Protein AF-A0A2V2DHW9-F1 (afdb_monomer_lite)

Sequence (54 aa):
STIFCSQFMPEGWHERLGGSALADSILDRIIPSAYTMRIDGDVSMRQRKRMIKN

Secondary structure (DSSP, 8-state):
------SS-GGGHHHHTTSSHHHHHHHHHHGGGPPP-----SS-HHHHHHHHT-

Foldseek 3Di:
DDDDDDPDDLVCQCVVVVVDVVSVVVCVVDPPPDDDDDDDDPDDPVVVVVVVVD

pLDDT: mean 92.14, std 6.95, range [52.97, 97.38]

Radius of gyration: 15.6 Å; chains: 1; bounding box: 40×28×28 Å

Structure (mmCIF, N/CA/C/O backbone):
data_AF-A0A2V2DHW9-F1
#
_entry.id   AF-A0A2V2DHW9-F1
#
loop_
_atom_site.group_PDB
_atom_site.id
_atom_site.type_symbol
_atom_site.label_atom_id
_atom_site.label_alt_id
_atom_site.label_comp_id
_atom_site.label_asym_id
_atom_site.label_entity_id
_atom_site.label_seq_id
_atom_site.pdbx_PDB_ins_code
_atom_site.Cartn_x
_atom_site.Cartn_y
_atom_site.Cartn_z
_atom_site.occupancy
_atom_site.B_iso_or_equiv
_atom_site.auth_seq_id
_atom_site.auth_comp_id
_atom_site.auth_asym_id
_atom_site.auth_atom_id
_atom_site.pdbx_PDB_model_num
ATOM 1 N N . SER A 1 1 ? 8.974 -4.913 17.113 1.00 81.00 1 SER A N 1
ATOM 2 C CA . SE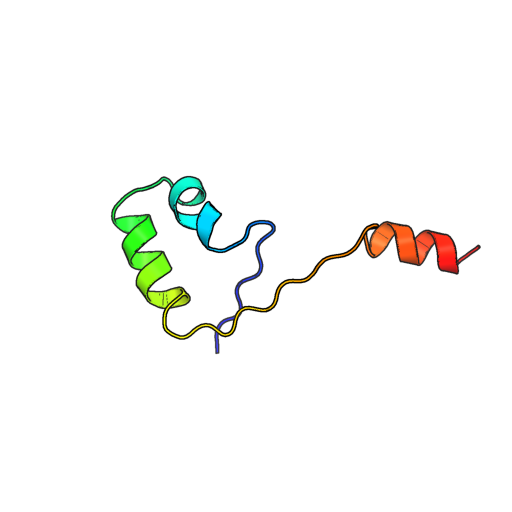R A 1 1 ? 7.842 -5.125 16.190 1.00 81.00 1 SER A CA 1
ATOM 3 C C . SER A 1 1 ? 7.613 -3.871 15.372 1.00 81.00 1 SER A C 1
ATOM 5 O O . SER A 1 1 ? 7.746 -2.789 15.934 1.00 81.00 1 SER A O 1
ATOM 7 N N . THR A 1 2 ? 7.288 -4.008 14.085 1.00 92.88 2 THR A N 1
ATOM 8 C CA . THR A 1 2 ? 7.088 -2.887 13.146 1.00 92.88 2 THR A CA 1
ATOM 9 C C . THR A 1 2 ? 5.660 -2.936 12.610 1.00 92.88 2 THR A C 1
ATOM 11 O O . THR A 1 2 ? 5.204 -4.007 12.222 1.00 92.88 2 THR A O 1
ATOM 14 N N . ILE A 1 3 ? 4.949 -1.803 12.610 1.00 93.56 3 ILE A N 1
ATOM 15 C CA . ILE A 1 3 ? 3.560 -1.707 12.135 1.00 93.56 3 ILE A CA 1
ATOM 16 C C . ILE A 1 3 ? 3.532 -0.861 10.864 1.00 93.56 3 ILE A C 1
ATOM 18 O O . ILE A 1 3 ? 4.048 0.255 10.854 1.00 93.56 3 ILE A O 1
ATOM 22 N N . PHE A 1 4 ? 2.890 -1.384 9.819 1.00 92.88 4 PHE A N 1
ATOM 23 C CA . PHE A 1 4 ? 2.628 -0.667 8.575 1.00 92.88 4 PHE A CA 1
ATOM 24 C C . PHE A 1 4 ? 1.134 -0.376 8.447 1.00 92.88 4 PHE A C 1
ATOM 26 O O . PHE A 1 4 ? 0.306 -1.270 8.604 1.00 92.88 4 PHE A O 1
ATOM 33 N N . CYS A 1 5 ? 0.803 0.875 8.130 1.00 94.06 5 CYS A N 1
ATOM 34 C CA . CYS A 1 5 ? -0.558 1.317 7.852 1.00 94.06 5 CYS A CA 1
ATOM 35 C C . CYS A 1 5 ? -0.600 1.878 6.432 1.00 94.06 5 CYS A C 1
ATOM 37 O O . CYS A 1 5 ? 0.197 2.751 6.090 1.00 94.06 5 CYS A O 1
ATOM 39 N N . SER A 1 6 ? -1.530 1.398 5.614 1.00 92.62 6 SER A N 1
ATOM 40 C CA . SER A 1 6 ? -1.693 1.844 4.233 1.00 92.62 6 SER A CA 1
ATOM 41 C C . SER A 1 6 ? -3.170 1.947 3.883 1.00 92.62 6 SER A C 1
ATOM 43 O O . SER A 1 6 ? -3.995 1.200 4.405 1.00 92.62 6 SER A O 1
ATOM 45 N N . GLN A 1 7 ? -3.484 2.863 2.968 1.00 91.62 7 GLN A N 1
ATOM 46 C CA . GLN A 1 7 ? -4.807 2.958 2.345 1.00 91.62 7 GLN A CA 1
ATOM 47 C C . GLN A 1 7 ? -5.001 1.902 1.247 1.00 91.62 7 GLN A C 1
ATOM 49 O O . GLN A 1 7 ? -6.104 1.753 0.730 1.00 91.62 7 GLN A O 1
ATOM 54 N N . PHE A 1 8 ? -3.934 1.189 0.883 1.00 90.75 8 PHE A N 1
ATOM 55 C CA . PHE A 1 8 ? -3.934 0.133 -0.119 1.00 90.75 8 PHE A CA 1
ATOM 56 C C . PHE A 1 8 ? -3.607 -1.203 0.532 1.00 90.75 8 PHE A C 1
ATOM 58 O O . PHE A 1 8 ? -2.813 -1.267 1.475 1.00 90.75 8 PHE A O 1
ATOM 65 N N . MET A 1 9 ? -4.174 -2.271 -0.016 1.00 91.62 9 MET A N 1
ATOM 66 C CA . MET A 1 9 ? -3.774 -3.628 0.339 1.00 91.62 9 MET A CA 1
ATOM 67 C C . MET A 1 9 ? -2.382 -3.950 -0.244 1.00 91.62 9 MET A C 1
ATOM 69 O O . MET A 1 9 ? -1.957 -3.258 -1.181 1.00 91.62 9 MET A O 1
ATOM 73 N N . PRO A 1 10 ? -1.658 -4.948 0.304 1.00 91.12 10 PRO A N 1
ATOM 74 C CA . PRO A 1 10 ? -0.303 -5.301 -0.131 1.00 91.12 10 PRO A CA 1
ATOM 75 C C . PRO A 1 10 ? -0.156 -5.518 -1.643 1.00 91.12 10 PRO A C 1
ATOM 77 O O . PRO A 1 10 ? 0.883 -5.186 -2.208 1.00 91.12 10 PRO A O 1
ATOM 80 N N . GLU A 1 11 ? -1.207 -5.983 -2.320 1.00 91.19 11 GLU A N 1
ATOM 81 C CA . GLU A 1 11 ? -1.226 -6.225 -3.767 1.00 91.19 11 GLU A CA 1
ATOM 82 C C . GLU A 1 11 ? -0.974 -4.941 -4.573 1.00 91.19 11 GLU A C 1
ATOM 84 O O . GLU A 1 11 ? -0.375 -4.983 -5.643 1.00 91.19 11 GLU A O 1
ATOM 89 N N . GLY A 1 12 ? -1.387 -3.782 -4.050 1.00 92.38 12 GLY A N 1
ATOM 90 C CA . GLY A 1 12 ? -1.167 -2.484 -4.692 1.00 92.38 12 GLY A CA 1
ATOM 91 C C . GLY A 1 12 ? 0.171 -1.831 -4.342 1.00 92.38 12 GLY A C 1
ATOM 92 O O . GLY A 1 12 ? 0.484 -0.764 -4.867 1.00 92.38 12 GLY A O 1
ATOM 93 N N . TRP A 1 13 ? 0.956 -2.403 -3.425 1.00 95.12 13 TRP A N 1
ATOM 94 C CA . TRP A 1 13 ? 2.153 -1.731 -2.916 1.00 95.12 13 TRP A CA 1
ATOM 95 C C . TRP A 1 13 ? 3.310 -1.763 -3.903 1.00 95.12 13 TRP A C 1
ATOM 97 O O . TRP A 1 13 ? 4.023 -0.770 -3.992 1.00 95.12 13 TRP A O 1
ATOM 107 N N . HIS A 1 14 ? 3.481 -2.847 -4.664 1.00 95.56 14 HIS A N 1
ATOM 108 C CA . HIS A 1 14 ? 4.597 -2.966 -5.604 1.00 95.56 14 HIS A CA 1
ATOM 109 C C . HIS A 1 14 ? 4.613 -1.802 -6.610 1.00 95.56 14 HIS A C 1
ATOM 111 O O . HIS A 1 14 ? 5.599 -1.073 -6.709 1.00 95.56 14 HIS A O 1
ATOM 117 N N . GLU A 1 15 ? 3.481 -1.547 -7.273 1.00 96.12 15 GLU A N 1
ATOM 118 C CA . GLU A 1 15 ? 3.320 -0.424 -8.205 1.00 96.12 15 GLU A CA 1
ATOM 119 C C . GLU A 1 15 ? 3.487 0.934 -7.503 1.00 96.12 15 GLU A C 1
ATOM 121 O O . GLU A 1 15 ? 4.192 1.817 -7.992 1.00 96.12 15 GLU A O 1
ATOM 126 N N . ARG A 1 16 ? 2.901 1.100 -6.310 1.00 93.81 16 ARG A N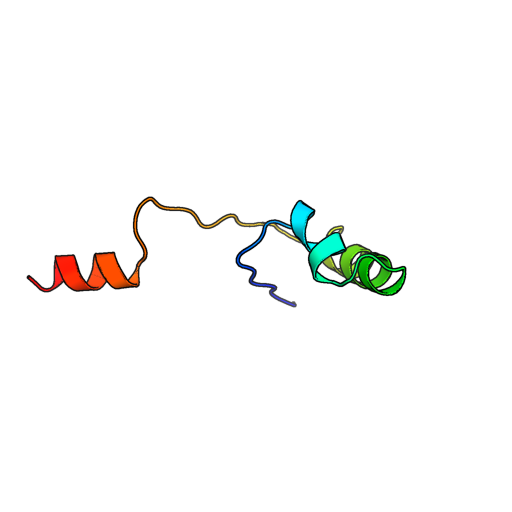 1
ATOM 127 C CA . ARG A 1 16 ? 2.973 2.352 -5.533 1.00 93.81 16 ARG A CA 1
ATOM 128 C C . ARG A 1 16 ? 4.374 2.672 -5.014 1.00 93.81 16 ARG A C 1
ATOM 130 O O . ARG A 1 16 ? 4.677 3.841 -4.795 1.00 93.81 16 ARG A O 1
ATOM 137 N N . LEU A 1 17 ? 5.213 1.657 -4.831 1.00 94.94 17 LEU A N 1
ATOM 138 C CA . LEU A 1 17 ? 6.628 1.783 -4.479 1.00 94.94 17 LEU A CA 1
ATOM 139 C C . LEU A 1 17 ? 7.527 1.984 -5.713 1.00 94.94 17 LEU A C 1
ATOM 141 O O . LEU A 1 17 ? 8.750 1.995 -5.586 1.00 94.94 17 LEU A O 1
ATOM 145 N N . GLY A 1 18 ? 6.942 2.163 -6.901 1.00 94.62 18 GLY A N 1
ATOM 146 C CA . GLY A 1 18 ? 7.664 2.425 -8.145 1.00 94.62 18 GLY A CA 1
ATOM 147 C C . GLY A 1 18 ? 8.041 1.173 -8.937 1.00 94.62 18 GLY A C 1
ATOM 148 O O . GLY A 1 18 ? 8.774 1.294 -9.913 1.00 94.62 18 GLY A O 1
ATOM 149 N N . GLY A 1 19 ? 7.564 -0.011 -8.537 1.00 93.75 19 GLY A N 1
ATOM 150 C CA . GLY A 1 19 ? 7.615 -1.239 -9.338 1.00 93.75 19 GLY A CA 1
ATOM 151 C C . GLY A 1 19 ? 9.013 -1.717 -9.741 1.00 93.75 19 GLY A C 1
ATOM 152 O O . GLY A 1 19 ? 9.184 -2.252 -10.833 1.00 93.75 19 GLY A O 1
ATOM 153 N N . SER A 1 20 ? 10.020 -1.467 -8.905 1.00 96.56 20 SER A N 1
ATOM 154 C CA . SER A 1 20 ? 11.420 -1.818 -9.168 1.00 96.56 20 SER A CA 1
ATOM 155 C C . SER A 1 20 ? 11.923 -2.883 -8.195 1.00 96.56 20 SER A C 1
ATOM 157 O O . SER A 1 20 ? 11.282 -3.150 -7.183 1.00 96.56 20 SER A O 1
ATOM 159 N N . ALA A 1 21 ? 13.138 -3.393 -8.412 1.00 97.38 21 ALA A N 1
ATOM 160 C CA . ALA A 1 21 ? 13.796 -4.308 -7.473 1.00 97.38 21 ALA A CA 1
ATOM 161 C C . ALA A 1 21 ? 13.875 -3.759 -6.031 1.00 97.38 21 ALA A C 1
ATOM 163 O O . ALA A 1 21 ? 13.925 -4.521 -5.066 1.00 97.38 21 ALA A O 1
ATOM 164 N N . LEU A 1 22 ? 13.862 -2.429 -5.860 1.00 97.38 22 LEU A N 1
ATOM 165 C CA . LEU A 1 22 ? 13.760 -1.823 -4.535 1.00 97.38 22 LEU A CA 1
ATOM 166 C C . LEU A 1 22 ? 12.398 -2.120 -3.888 1.00 97.38 22 LEU A C 1
ATOM 168 O O . LEU A 1 22 ? 12.364 -2.465 -2.709 1.00 97.38 22 LEU A O 1
ATOM 172 N N . ALA A 1 23 ? 11.302 -2.018 -4.643 1.00 97.00 23 ALA A N 1
ATOM 173 C CA . ALA A 1 23 ? 9.962 -2.348 -4.167 1.00 97.00 23 ALA A CA 1
ATOM 174 C C . ALA A 1 23 ? 9.881 -3.820 -3.745 1.00 97.00 23 ALA A C 1
ATOM 176 O O . ALA A 1 23 ? 9.453 -4.088 -2.624 1.00 97.00 23 ALA A O 1
ATOM 177 N N . ASP A 1 24 ? 10.388 -4.742 -4.567 1.00 96.31 24 ASP A N 1
ATOM 178 C CA . ASP A 1 24 ? 10.470 -6.168 -4.221 1.00 96.31 24 ASP A CA 1
ATOM 179 C C . ASP A 1 24 ? 11.234 -6.385 -2.911 1.00 96.31 24 ASP A C 1
ATOM 181 O O . ASP A 1 24 ? 10.712 -6.976 -1.969 1.00 96.31 24 ASP A O 1
ATOM 185 N N . SER A 1 25 ? 12.423 -5.785 -2.778 1.00 97.31 25 SER A N 1
ATOM 186 C CA . SER A 1 25 ? 13.247 -5.935 -1.570 1.00 97.31 25 SER A CA 1
ATOM 187 C C . SER A 1 25 ? 12.598 -5.371 -0.296 1.00 97.31 25 SER A C 1
ATOM 189 O O . SER A 1 25 ? 12.926 -5.790 0.817 1.00 97.31 25 SER A O 1
ATOM 191 N N . ILE A 1 26 ? 11.693 -4.397 -0.436 1.00 95.00 26 ILE A N 1
ATOM 192 C CA . ILE A 1 26 ? 10.895 -3.866 0.671 1.00 95.00 26 ILE A CA 1
ATOM 193 C C . ILE A 1 26 ? 9.778 -4.856 1.015 1.00 95.00 26 ILE A C 1
ATOM 195 O O . ILE A 1 26 ? 9.612 -5.196 2.189 1.00 95.00 26 ILE A O 1
ATOM 199 N N . LEU A 1 27 ? 9.033 -5.334 0.016 1.00 95.38 27 LEU A N 1
ATOM 200 C CA . LEU A 1 27 ? 7.915 -6.260 0.208 1.00 95.38 27 LEU A CA 1
ATOM 201 C C . LEU A 1 27 ? 8.366 -7.607 0.776 1.00 95.38 27 LEU A C 1
ATOM 203 O O . LEU A 1 27 ? 7.711 -8.112 1.688 1.00 95.38 27 LEU A O 1
ATOM 207 N N . ASP A 1 28 ? 9.524 -8.112 0.353 1.00 95.88 28 ASP A N 1
ATOM 208 C CA . ASP A 1 28 ? 10.141 -9.339 0.871 1.00 95.88 28 ASP A CA 1
ATOM 209 C C . ASP A 1 28 ? 10.436 -9.275 2.373 1.00 95.88 28 ASP A C 1
ATOM 211 O O . ASP A 1 28 ? 10.441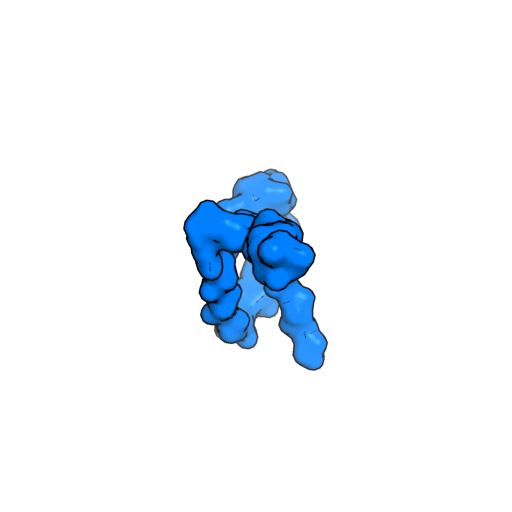 -10.296 3.059 1.00 95.88 28 ASP A O 1
ATOM 215 N N . ARG A 1 29 ? 10.659 -8.077 2.927 1.00 94.00 29 ARG A N 1
ATOM 216 C CA . ARG A 1 29 ? 10.834 -7.913 4.378 1.00 94.00 29 ARG A CA 1
ATOM 217 C C . ARG A 1 29 ? 9.512 -7.818 5.125 1.00 94.00 29 ARG A C 1
ATOM 219 O O . ARG A 1 29 ? 9.450 -8.218 6.286 1.00 94.00 29 ARG A O 1
ATOM 226 N N . ILE A 1 30 ? 8.485 -7.243 4.501 1.00 94.31 30 ILE A N 1
ATOM 227 C CA . ILE A 1 30 ? 7.221 -6.939 5.175 1.00 94.31 30 ILE A CA 1
ATOM 228 C C . ILE A 1 30 ? 6.273 -8.135 5.110 1.00 94.31 30 ILE A C 1
ATOM 230 O O . ILE A 1 30 ? 5.809 -8.590 6.149 1.00 94.31 30 ILE A O 1
ATOM 234 N N . ILE A 1 31 ? 5.989 -8.651 3.913 1.00 93.94 31 ILE A N 1
ATOM 235 C CA . ILE A 1 31 ? 4.892 -9.600 3.677 1.00 93.94 31 ILE A CA 1
ATOM 236 C C . ILE A 1 31 ? 5.096 -10.946 4.397 1.00 93.94 31 ILE A C 1
ATOM 238 O O . ILE A 1 31 ? 4.170 -11.364 5.092 1.00 93.94 31 ILE A O 1
ATOM 242 N N . PRO A 1 32 ? 6.262 -11.625 4.321 1.00 94.69 32 PRO A N 1
ATOM 243 C CA . PRO A 1 32 ? 6.385 -13.004 4.812 1.00 94.69 32 PRO A CA 1
ATOM 244 C C . PRO A 1 32 ? 6.178 -13.180 6.321 1.00 94.69 32 PRO A C 1
ATOM 246 O O . PRO A 1 32 ? 5.807 -14.260 6.770 1.00 94.69 32 PRO A O 1
ATOM 249 N N . SER A 1 33 ? 6.437 -12.134 7.111 1.00 90.31 33 SER A N 1
ATOM 250 C CA . SER A 1 33 ? 6.319 -12.160 8.578 1.00 90.31 33 SER A CA 1
ATOM 251 C C . SER A 1 33 ? 5.187 -11.277 9.114 1.00 90.31 33 SER A C 1
ATOM 253 O O . SER A 1 33 ? 5.055 -11.107 10.328 1.00 90.31 33 SER A O 1
ATOM 255 N N . ALA A 1 34 ? 4.363 -10.710 8.229 1.00 93.94 34 ALA A N 1
ATOM 256 C CA . ALA A 1 34 ? 3.283 -9.823 8.623 1.00 93.94 34 ALA A CA 1
ATOM 257 C C . ALA A 1 34 ? 2.022 -10.586 9.034 1.00 93.94 34 ALA A C 1
ATOM 259 O O . ALA A 1 34 ? 1.587 -11.542 8.398 1.00 93.94 34 ALA A O 1
ATOM 260 N N . TYR A 1 35 ? 1.370 -10.059 10.066 1.00 94.50 35 TYR A N 1
ATOM 261 C CA . TYR A 1 35 ? -0.048 -10.283 10.288 1.00 94.50 35 TYR A CA 1
ATOM 262 C C . TYR A 1 35 ? -0.828 -9.143 9.628 1.00 94.50 35 TYR A C 1
ATOM 264 O O . TYR A 1 35 ? -0.666 -7.978 10.000 1.00 94.50 35 TYR A O 1
ATOM 272 N N . THR A 1 36 ? -1.672 -9.467 8.651 1.00 93.00 36 THR A N 1
ATOM 273 C CA . THR A 1 36 ? -2.457 -8.470 7.916 1.00 93.00 36 THR A CA 1
ATOM 274 C C . THR A 1 36 ? -3.840 -8.307 8.536 1.00 93.00 36 THR A C 1
ATOM 276 O O . THR A 1 36 ? -4.608 -9.261 8.633 1.00 93.00 36 THR A O 1
ATOM 279 N N . MET A 1 37 ? -4.186 -7.071 8.901 1.00 93.94 37 MET A N 1
ATOM 280 C CA . MET A 1 37 ? -5.527 -6.693 9.345 1.00 93.94 37 MET A CA 1
ATOM 281 C C . MET A 1 37 ? -6.126 -5.694 8.360 1.00 93.94 37 MET A C 1
ATOM 283 O O . MET A 1 37 ? -5.607 -4.590 8.196 1.00 93.94 37 MET A O 1
ATOM 287 N N . ARG A 1 38 ? -7.247 -6.061 7.733 1.00 93.12 38 ARG A N 1
ATOM 288 C CA . ARG A 1 38 ? -8.021 -5.139 6.900 1.00 93.12 38 ARG A CA 1
ATOM 289 C C . ARG A 1 38 ? -9.033 -4.387 7.758 1.00 93.12 38 ARG A C 1
ATOM 291 O O . ARG A 1 38 ? -9.873 -5.003 8.407 1.00 93.12 38 ARG A O 1
ATOM 298 N N . ILE A 1 39 ? -8.964 -3.061 7.716 1.00 92.38 39 ILE A N 1
ATOM 299 C CA . ILE A 1 39 ? -9.955 -2.170 8.322 1.00 92.38 39 ILE A CA 1
ATOM 300 C C . ILE A 1 39 ? -10.843 -1.647 7.197 1.00 92.38 39 ILE A C 1
ATOM 302 O O . ILE A 1 39 ? -10.335 -1.065 6.242 1.00 92.38 39 ILE A O 1
ATOM 306 N N . ASP A 1 40 ? -12.149 -1.864 7.318 1.00 92.12 40 ASP A N 1
ATOM 307 C CA . ASP A 1 40 ? -13.146 -1.484 6.316 1.00 92.12 40 ASP A CA 1
ATOM 308 C C . ASP A 1 40 ? -14.387 -0.868 6.987 1.00 92.12 40 ASP A C 1
ATOM 310 O O . ASP A 1 40 ? -14.561 -0.964 8.208 1.00 92.12 40 ASP A O 1
ATOM 314 N N . GLY A 1 41 ? -15.239 -0.216 6.201 1.00 92.12 41 GLY A N 1
ATOM 315 C CA . GLY A 1 41 ? -16.512 0.337 6.647 1.00 92.12 41 GLY A CA 1
ATOM 316 C C . GLY A 1 41 ? -17.109 1.343 5.666 1.00 92.12 41 GLY A C 1
ATOM 317 O O . GLY A 1 41 ? -16.390 2.104 5.022 1.00 92.12 41 GLY A O 1
ATOM 318 N N . ASP A 1 42 ? -18.441 1.403 5.624 1.00 94.50 42 ASP A N 1
ATOM 319 C CA . ASP A 1 42 ? -19.194 2.227 4.663 1.00 94.50 42 ASP A CA 1
ATOM 320 C C . ASP A 1 42 ? -18.978 3.736 4.836 1.00 94.50 42 ASP A C 1
ATOM 322 O O . ASP A 1 42 ? -19.146 4.525 3.907 1.00 94.50 42 ASP A O 1
ATOM 326 N N . VAL A 1 43 ? -18.624 4.163 6.051 1.00 93.44 43 VAL A N 1
ATOM 327 C CA . VAL A 1 43 ? -18.404 5.570 6.393 1.00 93.44 43 VAL A CA 1
ATOM 328 C C . VAL A 1 43 ? -17.154 5.736 7.243 1.00 93.44 43 VAL A C 1
ATOM 330 O O . VAL A 1 43 ? -16.846 4.934 8.125 1.00 93.44 43 VAL A O 1
ATOM 333 N N . SER A 1 44 ? -16.442 6.843 7.032 1.00 93.00 44 SER A N 1
ATOM 334 C CA . SER A 1 44 ? -15.242 7.139 7.816 1.00 93.00 44 SER A CA 1
ATOM 335 C C . SER A 1 44 ? -15.568 7.344 9.302 1.00 93.00 44 SER A C 1
ATOM 337 O O . SER A 1 44 ? -16.582 7.948 9.664 1.00 93.00 44 SER A O 1
ATOM 339 N N . MET A 1 45 ? -14.645 6.965 10.191 1.00 93.62 45 MET A N 1
ATOM 340 C CA . MET A 1 45 ? -14.791 7.236 11.630 1.00 93.62 45 MET A CA 1
ATOM 341 C C . MET A 1 45 ? -14.930 8.734 11.948 1.00 93.62 45 MET A C 1
ATOM 343 O O . MET A 1 45 ? -15.554 9.097 12.944 1.00 93.62 45 MET A O 1
ATOM 347 N N . ARG A 1 46 ? -14.396 9.617 11.088 1.00 93.94 46 ARG A N 1
ATOM 348 C CA . ARG A 1 46 ?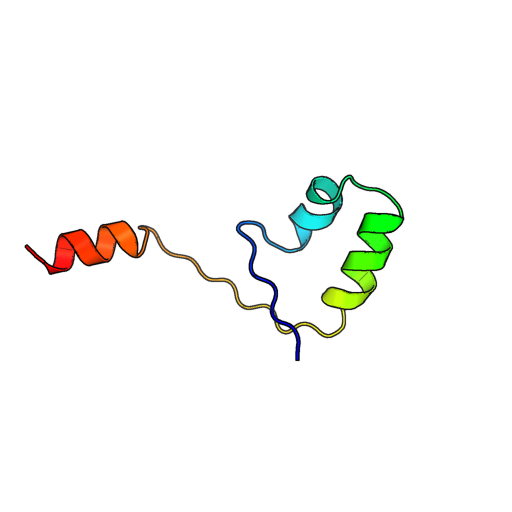 -14.591 11.073 11.183 1.00 93.94 46 ARG A CA 1
ATOM 349 C C . ARG A 1 46 ? -16.056 11.458 10.973 1.00 93.94 46 ARG A C 1
ATOM 351 O O . ARG A 1 46 ? -16.588 12.229 11.765 1.00 93.94 46 ARG A O 1
ATOM 358 N N . GLN A 1 47 ? -16.712 10.903 9.955 1.00 95.25 47 GLN A N 1
ATOM 359 C CA . GLN A 1 47 ? -18.144 11.104 9.715 1.00 95.25 47 GLN A CA 1
ATOM 360 C C . GLN A 1 47 ? -18.987 10.494 10.839 1.00 95.25 47 GLN A C 1
ATOM 362 O O . GLN A 1 47 ? -19.844 11.178 11.393 1.00 95.25 47 GLN A O 1
ATOM 367 N N . ARG A 1 48 ? -18.683 9.257 11.252 1.00 93.56 48 ARG A N 1
ATOM 368 C CA . ARG A 1 48 ? -19.400 8.569 12.336 1.00 93.56 48 ARG A CA 1
ATOM 369 C C . ARG A 1 48 ? -19.405 9.373 13.638 1.00 93.56 48 ARG A C 1
ATOM 371 O O . ARG A 1 48 ? -20.448 9.540 14.258 1.00 93.56 48 ARG A O 1
ATOM 378 N N . LYS A 1 49 ? -18.255 9.932 14.031 1.00 93.44 49 LYS A N 1
ATOM 379 C CA . LYS A 1 49 ? -18.143 10.778 15.232 1.00 93.44 49 LYS A CA 1
ATOM 380 C C . LYS A 1 49 ? -18.964 12.067 15.148 1.00 93.44 49 LYS A C 1
ATOM 382 O O . LYS A 1 49 ? -19.408 12.548 16.184 1.00 93.44 49 LYS A O 1
ATOM 387 N N . ARG A 1 50 ? -19.156 12.629 13.948 1.00 93.31 50 ARG A N 1
ATOM 388 C CA . ARG A 1 50 ? -20.016 13.809 13.743 1.00 93.31 50 ARG A CA 1
ATOM 389 C C . ARG A 1 50 ? -21.492 13.457 13.91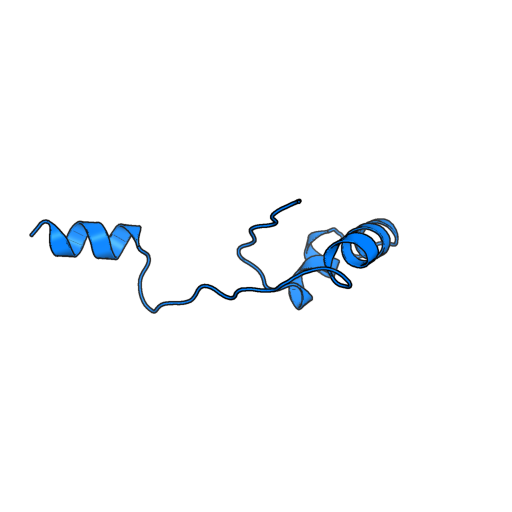8 1.00 93.31 50 ARG A C 1
ATOM 391 O O . ARG A 1 50 ? -22.208 14.251 14.501 1.00 93.31 50 ARG A O 1
ATOM 398 N N . MET A 1 51 ? -21.915 12.271 13.476 1.00 85.75 51 MET A N 1
ATOM 399 C CA . MET A 1 51 ? -23.299 11.806 13.636 1.00 85.75 51 MET A CA 1
ATOM 400 C C . MET A 1 51 ? -23.668 11.526 15.096 1.00 85.75 51 MET A C 1
ATOM 402 O O . MET A 1 51 ? -24.773 11.845 15.496 1.00 85.75 51 MET A O 1
ATOM 406 N N . ILE A 1 52 ? -22.752 10.961 15.892 1.00 83.69 52 ILE A N 1
ATOM 407 C CA . ILE A 1 52 ? -23.010 10.614 17.307 1.00 83.69 52 ILE A C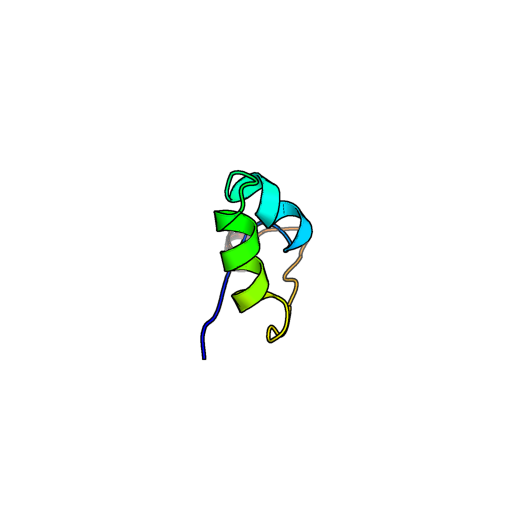A 1
ATOM 408 C C . ILE A 1 52 ? -23.168 11.856 18.203 1.00 83.69 52 ILE A C 1
ATOM 410 O O . ILE A 1 52 ? -23.757 11.773 19.273 1.00 83.69 52 ILE A O 1
ATOM 414 N N . LYS A 1 53 ? -22.593 12.998 17.810 1.00 69.12 53 LYS A N 1
ATOM 415 C CA . LYS A 1 53 ? -22.656 14.242 18.592 1.00 69.12 53 LYS A CA 1
ATOM 416 C C . LYS A 1 53 ? -23.935 15.062 18.365 1.00 69.12 53 LYS A C 1
ATOM 418 O O . LYS A 1 53 ? -24.072 16.091 19.023 1.00 69.12 53 LYS A O 1
ATOM 423 N N . ASN A 1 54 ? -24.812 14.626 17.463 1.00 52.97 54 ASN A N 1
ATOM 424 C CA . ASN A 1 54 ? -26.125 15.220 17.211 1.00 52.97 54 ASN A CA 1
ATOM 425 C C . ASN A 1 54 ? -27.213 14.380 17.877 1.00 52.97 54 ASN A C 1
ATOM 427 O O . ASN A 1 54 ? -28.227 14.986 18.276 1.00 52.97 54 ASN A O 1
#